Protein AF-S3JCS3-F1 (afdb_monomer_lite)

Secondary structure (DSSP, 8-state):
-EETTTTEE---S--HHHH-TTS-HHHHHHHHHHHHHHHHHHHHHHS-HHHHHHHHHHHHTT---PPPPPB----TTHHHHHHHHHHHHHHHHHS-HHHHHHHTTT--TT-HHHHHHHHHHTT--HHHHHHHHHHTTSEEEETTEEEE-TTPPP-

Sequence (155 aa):
MIIPTEKKIILNEDVKFLRDSQNSSLAKEGFKNSSLAHEIGHFVLHINQTAVSNFLDRINQGDSLETIQPFLCRTVDSSQRIEWQAQYFASCLLMAMSELEKAIKGRDLTKWGHLYAIADELGVTITNLRSRLESLHWIKVDKKVIYPGSNFPKK

Structure (mmCIF, N/CA/C/O backbone):
data_AF-S3JCS3-F1
#
_entry.id   AF-S3JCS3-F1
#
loop_
_atom_site.group_PDB
_atom_site.id
_atom_site.type_symbol
_atom_site.label_atom_id
_atom_site.label_alt_id
_atom_site.label_comp_id
_atom_site.lab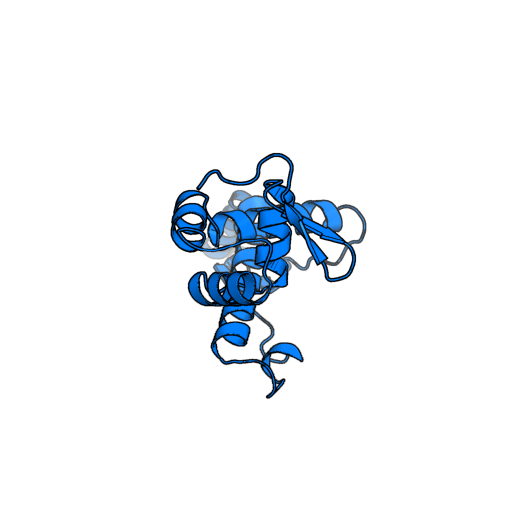el_asym_id
_atom_site.label_entity_id
_atom_site.label_seq_id
_atom_site.pdbx_PDB_ins_code
_atom_site.Cartn_x
_atom_site.Cartn_y
_atom_site.Cartn_z
_atom_site.occupancy
_atom_site.B_iso_or_equiv
_atom_site.auth_seq_id
_atom_site.auth_comp_id
_atom_site.auth_asym_id
_atom_site.auth_atom_id
_atom_site.pdbx_PDB_model_num
ATOM 1 N N . MET A 1 1 ? 2.952 -9.206 -15.059 1.00 82.12 1 MET A N 1
ATOM 2 C CA . MET A 1 1 ? 3.972 -9.466 -16.112 1.00 82.12 1 MET A CA 1
ATOM 3 C C . MET A 1 1 ? 4.269 -8.154 -16.787 1.00 82.12 1 MET A C 1
ATOM 5 O O . MET A 1 1 ? 3.331 -7.455 -17.155 1.00 82.12 1 MET A O 1
ATOM 9 N N . ILE A 1 2 ? 5.545 -7.837 -16.973 1.00 86.00 2 ILE A N 1
ATOM 10 C CA . ILE A 1 2 ? 5.963 -6.555 -17.533 1.00 86.00 2 ILE A CA 1
ATOM 11 C C . ILE A 1 2 ? 6.699 -6.805 -18.844 1.00 86.00 2 ILE A C 1
ATOM 13 O O . ILE A 1 2 ? 7.602 -7.640 -18.897 1.00 86.00 2 ILE A O 1
ATOM 17 N N . ILE A 1 3 ? 6.300 -6.074 -19.885 1.00 87.75 3 ILE A N 1
ATOM 18 C CA . ILE A 1 3 ? 6.951 -6.042 -21.196 1.00 87.75 3 ILE A CA 1
ATOM 19 C C . ILE A 1 3 ? 7.640 -4.675 -21.308 1.00 87.75 3 ILE A C 1
ATOM 21 O O . ILE A 1 3 ? 6.983 -3.685 -21.651 1.00 87.75 3 ILE A O 1
ATOM 25 N N . PRO A 1 4 ? 8.940 -4.579 -20.966 1.00 84.56 4 PRO A N 1
ATOM 26 C CA . PRO A 1 4 ? 9.606 -3.288 -20.802 1.00 84.56 4 PRO A CA 1
ATOM 27 C C . PRO A 1 4 ? 9.696 -2.484 -22.099 1.00 84.56 4 PRO A C 1
ATOM 29 O O . PRO A 1 4 ? 9.473 -1.276 -22.093 1.00 84.56 4 PRO A O 1
ATOM 32 N N . THR A 1 5 ? 9.971 -3.164 -23.213 1.00 84.50 5 THR A N 1
ATOM 33 C CA . THR A 1 5 ? 10.105 -2.577 -24.556 1.00 84.50 5 THR A CA 1
ATOM 34 C C . THR A 1 5 ? 8.823 -1.910 -25.037 1.00 84.50 5 THR A C 1
ATOM 36 O O . THR A 1 5 ? 8.869 -0.893 -25.719 1.00 84.50 5 THR A O 1
ATOM 39 N N . GLU A 1 6 ? 7.673 -2.449 -24.641 1.00 87.44 6 GLU A N 1
ATOM 40 C CA . GLU A 1 6 ? 6.359 -1.917 -24.998 1.00 87.44 6 GLU A CA 1
ATOM 41 C C . GLU A 1 6 ? 5.789 -0.982 -23.925 1.00 87.44 6 GLU A C 1
ATOM 43 O O . GLU A 1 6 ? 4.707 -0.429 -24.113 1.00 87.44 6 GLU A O 1
ATOM 48 N N . LYS A 1 7 ? 6.485 -0.816 -22.789 1.00 85.94 7 LYS A N 1
ATOM 49 C CA . LYS A 1 7 ? 5.977 -0.128 -21.590 1.00 85.94 7 LYS A CA 1
ATOM 50 C C . LYS A 1 7 ? 4.600 -0.659 -21.161 1.00 85.94 7 LYS A C 1
ATOM 52 O O . LYS A 1 7 ? 3.728 0.105 -20.750 1.00 85.94 7 LYS A O 1
ATOM 57 N N . LYS A 1 8 ? 4.398 -1.978 -21.269 1.00 90.88 8 LYS A N 1
ATOM 58 C CA . LYS A 1 8 ? 3.126 -2.644 -20.950 1.00 90.88 8 LYS A CA 1
ATOM 59 C C . LYS A 1 8 ? 3.228 -3.460 -19.672 1.00 90.88 8 LYS A C 1
ATOM 61 O O . LYS A 1 8 ? 4.178 -4.216 -19.473 1.00 90.88 8 LYS A O 1
ATOM 66 N N . ILE A 1 9 ? 2.191 -3.353 -18.848 1.00 89.62 9 ILE A N 1
ATOM 67 C CA . ILE A 1 9 ? 1.955 -4.207 -17.684 1.00 89.62 9 ILE A CA 1
ATOM 68 C C . ILE A 1 9 ? 0.705 -5.034 -17.972 1.00 89.62 9 ILE A C 1
ATOM 70 O O . ILE A 1 9 ? -0.336 -4.492 -18.334 1.00 89.62 9 ILE A O 1
ATOM 74 N N . ILE A 1 10 ? 0.817 -6.348 -17.805 1.00 88.88 10 ILE A N 1
ATOM 75 C CA . ILE A 1 10 ? -0.275 -7.301 -17.986 1.00 88.88 10 ILE A CA 1
ATOM 76 C C . ILE A 1 10 ? -0.624 -7.891 -16.625 1.00 88.88 10 ILE A C 1
ATOM 78 O O . ILE A 1 10 ? 0.215 -8.528 -15.972 1.00 88.88 10 ILE A O 1
ATOM 82 N N . LEU A 1 11 ? -1.874 -7.670 -16.220 1.00 86.69 11 LEU A N 1
ATOM 83 C CA . LEU A 1 11 ? -2.459 -8.188 -14.990 1.00 86.69 11 LEU A CA 1
ATOM 84 C C . LEU A 1 11 ? -3.332 -9.402 -15.300 1.00 86.69 11 LEU A C 1
ATOM 86 O O . LEU A 1 11 ? -4.037 -9.436 -16.306 1.00 86.69 11 LEU A O 1
ATOM 90 N N . ASN A 1 12 ? -3.295 -10.397 -14.417 1.00 85.44 12 ASN A N 1
ATOM 91 C CA . ASN A 1 12 ? -4.186 -11.543 -14.520 1.00 85.44 12 ASN A CA 1
ATOM 92 C C . ASN A 1 12 ? -5.565 -11.175 -13.958 1.00 85.44 12 ASN A C 1
ATOM 94 O O . ASN A 1 12 ? -5.719 -11.008 -12.748 1.00 85.44 12 ASN A O 1
ATOM 98 N N . GLU A 1 13 ? -6.565 -11.076 -14.828 1.00 81.81 13 GLU A N 1
ATOM 99 C CA . GLU A 1 13 ? -7.945 -10.792 -14.420 1.00 81.81 13 GLU A CA 1
ATOM 100 C C . GLU A 1 13 ? -8.682 -12.032 -13.892 1.00 81.81 13 GLU A C 1
ATOM 102 O O . GLU A 1 13 ? -9.682 -11.911 -13.187 1.00 81.81 13 GLU A O 1
ATOM 107 N N . ASP A 1 14 ? -8.151 -13.228 -14.151 1.00 82.50 14 ASP A N 1
ATOM 108 C CA . ASP A 1 14 ? -8.780 -14.514 -13.838 1.00 82.50 14 ASP A CA 1
ATOM 109 C C . ASP A 1 14 ? -8.412 -15.044 -12.436 1.00 82.50 14 ASP A C 1
ATOM 111 O O . ASP A 1 14 ? -8.486 -16.239 -12.112 1.00 82.50 14 ASP A O 1
ATOM 115 N N . VAL A 1 15 ? -7.999 -14.139 -11.549 1.00 85.81 15 VAL A N 1
ATOM 116 C CA . VAL A 1 15 ? -7.678 -14.466 -10.159 1.00 85.81 15 VAL A CA 1
ATOM 117 C C . VAL A 1 15 ? -8.950 -14.697 -9.344 1.00 85.81 15 VAL A C 1
ATOM 119 O O . VAL A 1 15 ? -9.966 -14.017 -9.505 1.00 85.81 15 VAL A O 1
ATOM 122 N N . LYS A 1 16 ? -8.894 -15.660 -8.413 1.00 87.81 16 LYS A N 1
ATOM 123 C CA . LYS A 1 16 ? -10.035 -16.041 -7.559 1.00 87.81 16 LYS A CA 1
ATOM 124 C C . LYS A 1 16 ? -10.680 -14.829 -6.874 1.00 87.81 16 LYS A C 1
ATOM 126 O O . LYS A 1 16 ? -11.899 -14.743 -6.832 1.00 87.81 16 LYS A O 1
ATOM 131 N N . PHE A 1 17 ? -9.867 -13.882 -6.401 1.00 86.31 17 PHE A N 1
ATOM 132 C CA . PHE A 1 17 ? -10.338 -12.688 -5.698 1.00 86.31 17 PHE A CA 1
ATOM 133 C C . PHE A 1 17 ? -11.287 -11.820 -6.544 1.00 86.31 17 PHE A C 1
ATOM 135 O O . PHE A 1 17 ? -12.299 -11.343 -6.033 1.00 86.31 17 PHE A O 1
ATOM 142 N N . LEU A 1 18 ? -11.003 -11.646 -7.839 1.00 85.81 18 LEU A N 1
ATOM 143 C CA . LEU A 1 18 ? -11.831 -10.831 -8.736 1.00 85.81 18 LEU A CA 1
ATOM 144 C C . LEU A 1 18 ? -13.136 -11.538 -9.131 1.00 85.81 18 LEU A C 1
ATOM 146 O O . LEU A 1 18 ? -14.159 -10.882 -9.343 1.00 85.81 18 LEU A O 1
ATOM 150 N N . ARG A 1 19 ? -13.123 -12.874 -9.174 1.00 85.38 19 ARG A N 1
ATOM 151 C CA . ARG A 1 19 ? -14.295 -13.698 -9.511 1.00 85.38 19 ARG A CA 1
ATOM 152 C C . ARG A 1 19 ? -15.221 -13.966 -8.331 1.00 85.38 19 ARG A C 1
ATOM 154 O O . ARG A 1 19 ? -16.388 -14.274 -8.542 1.00 85.38 19 ARG A O 1
ATOM 161 N N . ASP A 1 20 ? -14.725 -13.833 -7.107 1.00 86.88 20 ASP A N 1
ATOM 162 C CA . ASP A 1 20 ? -15.525 -14.061 -5.908 1.00 86.88 20 ASP A CA 1
ATOM 163 C C . ASP A 1 20 ? -16.682 -13.050 -5.829 1.00 86.88 20 ASP A C 1
ATOM 165 O O . ASP A 1 20 ? -16.472 -11.832 -5.845 1.00 86.88 20 ASP A O 1
ATOM 169 N N . SER A 1 21 ? -17.920 -13.548 -5.792 1.00 84.06 21 SER A N 1
ATOM 170 C CA . SER A 1 21 ? -19.127 -12.721 -5.713 1.00 84.06 21 SER A CA 1
ATOM 171 C C . SER A 1 21 ? -19.323 -12.094 -4.333 1.00 84.06 21 SER A C 1
ATOM 173 O O . SER A 1 21 ? -20.102 -11.156 -4.213 1.00 84.06 21 SER A O 1
ATOM 175 N N . GLN A 1 22 ? -18.630 -12.593 -3.302 1.00 88.00 22 GLN A N 1
ATOM 176 C CA . GLN A 1 22 ? -18.677 -12.034 -1.948 1.00 88.00 22 GLN A CA 1
ATOM 177 C C . GLN A 1 22 ? -17.834 -10.760 -1.812 1.00 88.00 22 GLN A C 1
ATOM 179 O O . GLN A 1 22 ? -18.051 -9.969 -0.896 1.00 88.00 22 GLN A O 1
ATOM 184 N N . ASN A 1 23 ? -16.880 -10.537 -2.721 1.00 85.88 23 ASN A N 1
ATOM 185 C CA . ASN A 1 23 ? -16.072 -9.323 -2.724 1.00 85.88 23 ASN A CA 1
ATOM 186 C C . ASN A 1 23 ? -16.843 -8.163 -3.362 1.00 85.88 23 ASN A C 1
ATOM 188 O O . ASN A 1 23 ? -17.357 -8.281 -4.478 1.00 85.88 23 ASN A O 1
ATOM 192 N N . SER A 1 24 ? -16.873 -7.022 -2.672 1.00 88.50 24 SER A N 1
ATOM 193 C CA . SER A 1 24 ? -17.484 -5.797 -3.190 1.00 88.50 24 SER A CA 1
ATOM 194 C C . SER A 1 24 ? -16.753 -5.289 -4.440 1.00 88.50 24 SER A C 1
ATOM 196 O O . SER A 1 24 ? -15.583 -5.607 -4.675 1.00 88.50 24 SER A O 1
ATOM 198 N N . SER A 1 25 ? -17.430 -4.459 -5.242 1.00 90.81 25 SER A N 1
ATOM 199 C CA . SER A 1 25 ? -16.811 -3.814 -6.411 1.00 90.81 25 SER A CA 1
ATOM 200 C C . SER A 1 25 ? -15.575 -2.997 -6.019 1.00 90.81 25 SER A C 1
ATOM 202 O O . SER A 1 25 ? -14.541 -3.108 -6.673 1.00 90.81 25 SER A O 1
ATOM 204 N N . LEU A 1 26 ? -15.657 -2.254 -4.909 1.00 89.88 26 LEU A N 1
ATOM 205 C CA . LEU A 1 26 ? -14.553 -1.449 -4.377 1.00 89.88 26 LEU A CA 1
ATOM 206 C C . LEU A 1 26 ? -13.364 -2.320 -3.962 1.00 89.88 26 LEU A C 1
ATOM 208 O O . LEU A 1 26 ? -12.229 -2.016 -4.312 1.00 89.88 26 LEU A O 1
ATOM 212 N N . ALA A 1 27 ? -13.609 -3.459 -3.308 1.00 87.38 27 ALA A N 1
ATOM 213 C CA . ALA A 1 27 ? -12.538 -4.380 -2.938 1.00 87.38 27 ALA A CA 1
ATOM 214 C C . ALA A 1 27 ? -11.825 -4.955 -4.175 1.00 87.38 27 ALA A C 1
ATOM 216 O O . ALA A 1 27 ? -10.598 -5.074 -4.189 1.00 87.38 27 ALA A O 1
ATOM 217 N N . LYS A 1 28 ? -12.580 -5.294 -5.229 1.00 92.19 28 LYS A N 1
ATOM 218 C CA . LYS A 1 28 ? -12.026 -5.781 -6.505 1.00 92.19 28 LYS A CA 1
ATOM 219 C C . LYS A 1 28 ? -11.191 -4.714 -7.204 1.00 92.19 28 LYS A C 1
ATOM 221 O O . LYS A 1 28 ? -10.108 -5.022 -7.699 1.00 92.19 28 LYS A O 1
ATOM 226 N N . GLU A 1 29 ? -11.664 -3.475 -7.219 1.00 93.12 29 GLU A N 1
ATOM 227 C CA . GLU A 1 29 ? -10.912 -2.340 -7.750 1.00 93.12 29 GLU A CA 1
ATOM 228 C C . GLU A 1 29 ? -9.640 -2.087 -6.937 1.00 93.12 29 GLU A C 1
ATOM 230 O O . GLU A 1 29 ? -8.552 -2.002 -7.504 1.00 93.12 29 GLU A O 1
ATOM 235 N N . GLY A 1 30 ? -9.736 -2.107 -5.607 1.00 93.81 30 GLY A N 1
ATOM 236 C CA . GLY A 1 30 ? -8.585 -1.938 -4.731 1.00 93.81 30 GLY A CA 1
ATOM 237 C C . GLY A 1 30 ? -7.529 -3.028 -4.895 1.00 93.81 30 GLY A C 1
ATOM 238 O O . GLY A 1 30 ? -6.330 -2.751 -4.811 1.00 93.81 30 GLY A O 1
ATOM 239 N N . PHE A 1 31 ? -7.947 -4.259 -5.204 1.00 94.00 31 PHE A N 1
ATOM 240 C CA . PHE A 1 31 ? -7.038 -5.330 -5.608 1.00 94.00 31 PHE A CA 1
ATOM 241 C C . PHE A 1 31 ? -6.337 -5.011 -6.933 1.00 94.00 31 PHE A C 1
ATOM 243 O O . PHE A 1 31 ? -5.112 -5.087 -6.990 1.00 94.00 31 PHE A O 1
ATOM 250 N N . LYS A 1 32 ? -7.079 -4.598 -7.971 1.00 93.69 32 LYS A N 1
ATOM 251 C CA . LYS A 1 32 ? -6.496 -4.220 -9.271 1.00 93.69 32 LYS A CA 1
ATOM 252 C C . LYS A 1 32 ? -5.487 -3.078 -9.127 1.00 93.69 32 LYS A C 1
ATOM 254 O O . LYS A 1 32 ? -4.367 -3.206 -9.618 1.00 93.69 32 LYS A O 1
ATOM 259 N N . ASN A 1 33 ? -5.846 -2.016 -8.406 1.00 95.06 33 ASN A N 1
ATOM 260 C CA . ASN A 1 33 ? -4.979 -0.860 -8.157 1.00 95.06 33 ASN A CA 1
ATOM 261 C C . ASN A 1 33 ? -3.714 -1.262 -7.398 1.00 95.06 33 ASN A C 1
ATOM 263 O O . ASN A 1 33 ? -2.609 -0.878 -7.775 1.00 95.06 33 ASN A O 1
ATOM 267 N N . SER A 1 34 ? -3.869 -2.097 -6.369 1.00 94.38 34 SER A N 1
ATOM 268 C CA . SER A 1 34 ? -2.753 -2.643 -5.597 1.00 94.38 34 SER A CA 1
ATOM 269 C C . SER A 1 34 ? -1.795 -3.466 -6.459 1.00 94.38 34 SER A C 1
ATOM 271 O O . SER A 1 34 ? -0.584 -3.270 -6.381 1.00 94.38 34 SER A O 1
ATOM 273 N N . SER A 1 35 ? -2.322 -4.365 -7.297 1.00 93.50 35 SER A N 1
ATOM 274 C CA . SER A 1 35 ? -1.509 -5.167 -8.215 1.00 93.50 35 SER A CA 1
ATOM 275 C C . SER A 1 35 ? -0.811 -4.298 -9.255 1.00 93.50 35 SER A C 1
ATOM 277 O O . SER A 1 35 ? 0.375 -4.482 -9.503 1.00 93.50 35 SER A O 1
ATOM 279 N N . LEU A 1 36 ? -1.508 -3.316 -9.829 1.00 94.38 36 LEU A N 1
ATOM 280 C CA . LEU A 1 36 ? -0.916 -2.401 -10.800 1.00 94.38 36 LEU A CA 1
ATOM 281 C C . LEU A 1 36 ? 0.226 -1.588 -10.184 1.00 94.38 36 LEU A C 1
ATOM 283 O O . LEU A 1 36 ? 1.312 -1.537 -10.752 1.00 94.38 36 LEU A O 1
ATOM 287 N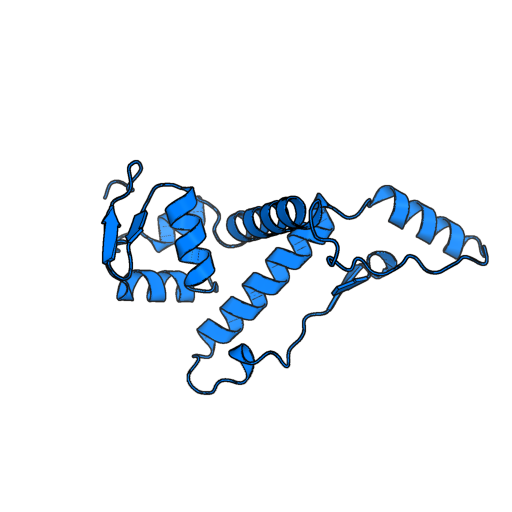 N . ALA A 1 37 ? 0.007 -0.986 -9.013 1.00 95.44 37 ALA A N 1
ATOM 288 C CA . ALA A 1 37 ? 1.024 -0.203 -8.317 1.00 95.44 37 ALA A CA 1
ATOM 289 C C . ALA A 1 37 ? 2.257 -1.041 -7.949 1.00 95.44 37 ALA A C 1
ATOM 291 O O . ALA A 1 37 ? 3.381 -0.544 -8.021 1.00 95.44 37 ALA A O 1
ATOM 292 N N . HIS A 1 38 ? 2.057 -2.314 -7.596 1.00 94.12 38 HIS A N 1
ATOM 293 C CA . HIS A 1 38 ? 3.141 -3.261 -7.348 1.00 94.12 38 HIS A CA 1
ATOM 294 C C . HIS A 1 38 ? 3.979 -3.507 -8.614 1.00 94.12 38 HIS A C 1
ATOM 296 O O . HIS A 1 38 ? 5.199 -3.354 -8.588 1.00 94.12 38 HIS A O 1
ATOM 302 N N . GLU A 1 39 ? 3.341 -3.792 -9.752 1.00 93.50 39 GLU A N 1
ATOM 303 C CA . GLU A 1 39 ? 4.053 -3.970 -11.027 1.00 93.50 39 GLU A CA 1
ATOM 304 C C . GLU A 1 39 ? 4.734 -2.669 -11.503 1.00 93.50 39 GLU A C 1
ATOM 306 O O . GLU A 1 39 ? 5.826 -2.716 -12.069 1.00 93.50 39 GLU A O 1
ATOM 311 N N . ILE A 1 40 ? 4.146 -1.494 -11.238 1.00 94.38 40 ILE A N 1
ATOM 312 C CA . ILE A 1 40 ? 4.812 -0.201 -11.476 1.00 94.38 40 ILE A CA 1
ATOM 313 C C . ILE A 1 40 ? 6.076 -0.093 -10.617 1.00 94.38 40 ILE A C 1
ATOM 315 O O . ILE A 1 40 ? 7.105 0.356 -11.117 1.00 94.38 40 ILE A O 1
ATOM 319 N N . GLY A 1 41 ? 6.032 -0.538 -9.359 1.00 93.94 41 GLY A N 1
ATOM 320 C CA . GLY A 1 41 ? 7.207 -0.599 -8.490 1.00 93.94 41 GLY A CA 1
ATOM 321 C C . GLY A 1 41 ? 8.340 -1.418 -9.104 1.00 93.94 41 GLY A C 1
ATOM 322 O O . GLY A 1 41 ? 9.471 -0.938 -9.170 1.00 93.94 41 GLY A O 1
ATOM 323 N N . HIS A 1 42 ? 8.031 -2.594 -9.654 1.00 92.75 42 HIS A N 1
ATOM 324 C CA . HIS A 1 42 ? 9.005 -3.394 -10.408 1.00 92.75 42 HIS A CA 1
ATOM 325 C C . HIS A 1 42 ? 9.563 -2.652 -11.623 1.00 92.75 42 HIS A C 1
ATOM 327 O O . HIS A 1 42 ? 10.777 -2.634 -11.836 1.00 92.75 42 HIS A O 1
ATOM 333 N N . PHE A 1 43 ? 8.701 -2.002 -12.404 1.00 91.50 43 PHE A N 1
ATOM 334 C CA . PHE A 1 43 ? 9.133 -1.246 -13.578 1.00 91.50 43 PHE A CA 1
ATOM 335 C C . PHE A 1 43 ? 10.058 -0.079 -13.231 1.00 91.50 43 PHE A C 1
ATOM 33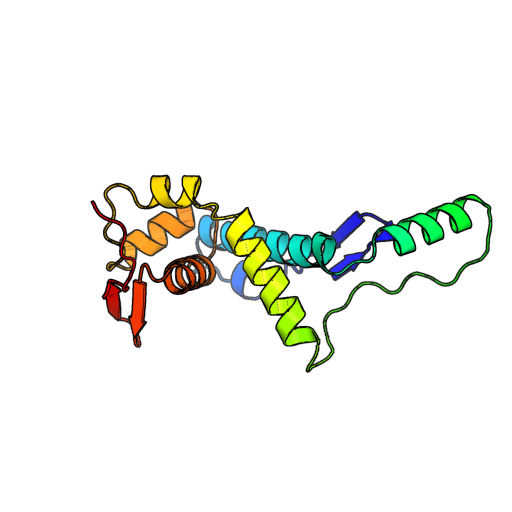7 O O . PHE A 1 43 ? 11.074 0.127 -13.894 1.00 91.50 43 PHE A O 1
ATOM 344 N N . VAL A 1 44 ? 9.731 0.673 -12.185 1.00 92.81 44 VAL A N 1
ATOM 345 C CA . VAL A 1 44 ? 10.497 1.854 -11.784 1.00 92.81 44 VAL A CA 1
ATOM 346 C C . VAL A 1 44 ? 11.813 1.465 -11.115 1.00 92.81 44 VAL A C 1
ATOM 348 O O . VAL A 1 44 ? 12.839 2.079 -11.397 1.00 92.81 44 VAL A O 1
ATOM 351 N N . LEU A 1 45 ? 11.800 0.466 -10.231 1.00 92.19 45 LEU A N 1
ATOM 352 C CA . LEU A 1 45 ? 12.946 0.171 -9.367 1.00 92.19 45 LEU A CA 1
ATOM 353 C C . LEU A 1 45 ? 13.882 -0.908 -9.916 1.00 92.19 45 LEU A C 1
ATOM 355 O O . LEU A 1 45 ? 15.053 -0.937 -9.536 1.00 92.19 45 LEU A O 1
ATOM 359 N N . HIS A 1 46 ? 13.383 -1.827 -10.745 1.00 89.38 46 HIS A N 1
ATOM 360 C CA . HIS A 1 46 ? 14.095 -3.078 -11.041 1.00 89.38 46 HIS A CA 1
ATOM 361 C C . HIS A 1 46 ? 14.324 -3.330 -12.533 1.00 89.38 46 HIS A C 1
ATOM 363 O O . HIS A 1 46 ? 15.172 -4.149 -12.886 1.00 89.38 46 HIS A O 1
ATOM 369 N N . ILE A 1 47 ? 13.646 -2.597 -13.419 1.00 86.25 47 ILE A N 1
ATOM 370 C CA . ILE A 1 47 ? 13.927 -2.631 -14.856 1.00 86.25 47 ILE A CA 1
ATOM 371 C C . ILE A 1 47 ? 15.009 -1.602 -15.198 1.00 86.25 47 ILE A C 1
ATOM 373 O O . ILE A 1 47 ? 14.860 -0.405 -14.953 1.00 86.25 47 ILE A O 1
ATOM 377 N N . ASN A 1 48 ? 16.099 -2.064 -15.820 1.00 86.31 48 ASN A N 1
ATOM 378 C CA . ASN A 1 48 ? 17.161 -1.193 -16.320 1.00 86.31 48 ASN A CA 1
ATOM 379 C C . ASN A 1 48 ? 16.685 -0.437 -17.570 1.00 86.31 48 ASN A C 1
ATOM 381 O O . ASN A 1 48 ? 16.776 -0.931 -18.694 1.00 86.31 48 ASN A O 1
ATOM 385 N N . GLN A 1 49 ? 16.191 0.780 -17.356 1.00 84.62 49 GLN A N 1
ATOM 386 C CA . GLN A 1 49 ? 15.626 1.629 -18.405 1.00 84.62 49 GLN A CA 1
ATOM 387 C C . GLN A 1 49 ? 16.646 1.973 -19.503 1.00 84.62 49 GLN A C 1
ATOM 389 O O . GLN A 1 49 ? 16.286 2.021 -20.677 1.00 84.62 49 GLN A O 1
ATOM 394 N N . THR A 1 50 ? 17.928 2.137 -19.156 1.00 85.38 50 THR A N 1
ATOM 395 C CA . THR A 1 50 ? 19.001 2.393 -20.132 1.00 85.38 50 THR A CA 1
ATOM 396 C C . THR A 1 50 ? 19.217 1.194 -21.048 1.00 85.38 50 THR A C 1
ATOM 398 O O . THR A 1 50 ? 19.325 1.355 -22.259 1.00 85.38 50 THR A O 1
ATOM 401 N N . ALA A 1 51 ? 19.233 -0.021 -20.493 1.00 84.19 51 ALA A N 1
ATOM 402 C CA . ALA A 1 51 ? 19.363 -1.239 -21.290 1.00 84.19 51 ALA A CA 1
ATOM 403 C C . ALA A 1 51 ? 18.168 -1.429 -22.239 1.00 84.19 51 ALA A C 1
ATOM 405 O O . ALA A 1 51 ? 18.363 -1.788 -23.399 1.00 84.19 51 ALA A O 1
ATOM 406 N N . VAL A 1 52 ? 16.948 -1.132 -21.774 1.00 84.12 52 VAL A N 1
ATOM 407 C CA . VAL A 1 52 ? 15.738 -1.160 -22.612 1.00 84.12 52 VAL A CA 1
ATOM 408 C C . VAL A 1 52 ? 15.823 -0.124 -23.735 1.00 84.12 52 VAL A C 1
ATOM 410 O O . VAL A 1 52 ? 15.548 -0.464 -24.882 1.00 84.12 52 VAL A O 1
ATOM 413 N N . SER A 1 53 ? 16.241 1.110 -23.437 1.00 85.06 53 SER A N 1
ATOM 414 C CA . SER A 1 53 ? 16.394 2.167 -24.447 1.00 85.06 53 SER A CA 1
ATOM 415 C C . SER A 1 53 ? 17.418 1.785 -25.513 1.00 85.06 53 SER A C 1
ATOM 417 O O . SER A 1 53 ? 17.093 1.779 -26.694 1.00 85.06 53 SER A O 1
ATOM 419 N N . ASN A 1 54 ? 18.617 1.367 -25.096 1.00 83.88 54 ASN A N 1
ATOM 420 C CA . ASN A 1 54 ? 19.681 0.964 -26.015 1.00 83.88 54 ASN A CA 1
ATOM 421 C C . ASN A 1 54 ? 19.237 -0.185 -26.931 1.00 83.88 54 ASN A C 1
ATOM 423 O O . ASN A 1 54 ? 19.611 -0.239 -28.099 1.00 83.88 54 ASN A O 1
ATOM 427 N N . PHE A 1 55 ? 18.444 -1.121 -26.409 1.00 83.19 55 PHE A N 1
ATOM 428 C CA . PHE A 1 55 ? 17.893 -2.213 -27.202 1.00 83.19 55 PHE A CA 1
ATOM 429 C C . PHE A 1 55 ? 16.876 -1.730 -28.243 1.00 83.19 55 PHE A C 1
ATOM 431 O O . PHE A 1 55 ? 16.942 -2.147 -29.398 1.00 83.19 55 PHE A O 1
ATOM 438 N N . LEU A 1 56 ? 15.967 -0.827 -27.860 1.00 82.75 56 LEU A N 1
ATOM 439 C CA . LEU A 1 56 ? 14.999 -0.226 -28.783 1.00 82.75 56 LEU A CA 1
ATOM 440 C C . LEU A 1 56 ? 15.695 0.573 -29.894 1.00 82.75 56 LEU A C 1
ATOM 442 O O . LEU A 1 56 ? 15.307 0.465 -31.056 1.00 82.75 56 LEU A O 1
ATOM 446 N N . ASP A 1 57 ? 16.754 1.312 -29.561 1.00 84.75 57 ASP A N 1
ATOM 447 C CA . ASP A 1 57 ? 17.538 2.074 -30.536 1.00 84.75 57 ASP A CA 1
ATOM 448 C C . ASP A 1 57 ? 18.197 1.161 -31.576 1.00 84.75 57 ASP A C 1
ATOM 450 O O . ASP A 1 57 ? 18.182 1.470 -32.766 1.00 84.75 57 ASP A O 1
ATOM 454 N N . ARG A 1 58 ? 18.709 -0.003 -31.156 1.00 81.19 58 ARG A N 1
ATOM 455 C CA . ARG A 1 58 ? 19.290 -0.994 -32.075 1.00 81.19 58 ARG A CA 1
ATOM 456 C C . ARG A 1 58 ? 18.246 -1.641 -32.986 1.00 81.19 58 ARG A C 1
ATOM 458 O O . ARG A 1 58 ? 18.506 -1.790 -34.177 1.00 81.19 58 ARG A O 1
ATOM 465 N N . ILE A 1 59 ? 17.055 -1.962 -32.471 1.00 80.38 59 ILE A N 1
ATOM 466 C CA . ILE A 1 59 ? 15.938 -2.438 -33.310 1.00 80.38 59 ILE A CA 1
ATOM 467 C C . ILE A 1 59 ? 15.594 -1.398 -34.381 1.00 80.38 59 ILE A C 1
ATOM 469 O O . ILE A 1 59 ? 15.451 -1.740 -35.554 1.00 80.38 59 ILE A O 1
ATOM 473 N N . ASN A 1 60 ? 15.507 -0.121 -34.000 1.00 81.44 60 ASN A N 1
ATOM 474 C CA . ASN A 1 60 ? 15.209 0.965 -34.937 1.00 81.44 60 ASN A CA 1
ATOM 475 C C . ASN A 1 60 ? 16.303 1.153 -36.004 1.00 81.44 60 ASN A C 1
ATOM 477 O O . ASN A 1 60 ? 16.022 1.669 -37.082 1.00 81.44 60 ASN A O 1
ATOM 481 N N . GLN A 1 61 ? 17.534 0.711 -35.730 1.00 85.44 61 GLN A N 1
ATOM 482 C CA . GLN A 1 61 ? 18.657 0.712 -36.674 1.00 85.44 61 GLN A CA 1
ATOM 483 C C . GLN A 1 61 ? 18.677 -0.519 -37.604 1.00 85.44 61 GLN A C 1
ATOM 485 O O . GLN A 1 61 ? 19.589 -0.649 -38.417 1.00 85.44 61 GLN A O 1
ATOM 490 N N . GLY A 1 62 ? 17.671 -1.400 -37.531 1.00 74.69 62 GLY A N 1
ATOM 491 C CA . GLY A 1 62 ? 17.542 -2.577 -38.398 1.00 74.69 62 GLY A CA 1
ATOM 492 C C . GLY A 1 62 ? 18.352 -3.791 -37.938 1.00 74.69 62 GLY A C 1
ATOM 493 O O . GLY A 1 62 ? 18.529 -4.739 -38.704 1.00 74.69 62 GLY A O 1
ATOM 494 N N . ASP A 1 63 ? 18.843 -3.771 -36.698 1.00 74.06 63 ASP A N 1
ATOM 495 C CA . ASP A 1 63 ? 19.629 -4.856 -36.118 1.00 74.06 63 ASP A CA 1
ATOM 496 C C . ASP A 1 63 ? 18.700 -6.041 -35.778 1.00 74.06 63 ASP A C 1
ATOM 498 O O . ASP A 1 63 ? 17.688 -5.893 -35.087 1.00 74.06 63 ASP A O 1
ATOM 502 N N . SER A 1 64 ? 19.017 -7.236 -36.286 1.00 61.31 64 SER A N 1
ATOM 503 C CA . SER A 1 64 ? 18.230 -8.452 -36.030 1.00 61.31 64 SER A CA 1
ATOM 504 C C . SER A 1 64 ? 18.553 -8.972 -34.632 1.00 61.31 64 SER A C 1
ATOM 506 O O . SER A 1 64 ? 19.565 -9.646 -34.449 1.00 61.31 64 SER A O 1
ATOM 508 N N . LEU A 1 65 ? 17.737 -8.629 -33.632 1.00 62.47 65 LEU A N 1
ATOM 509 C CA . LEU A 1 65 ? 18.059 -8.913 -32.230 1.00 62.47 65 LEU A CA 1
ATOM 510 C C . LEU A 1 65 ? 17.097 -9.869 -31.533 1.00 62.47 65 LEU A C 1
ATOM 512 O O . LEU A 1 65 ? 15.885 -9.844 -31.742 1.00 62.47 65 LEU A O 1
ATOM 516 N N . GLU A 1 66 ? 17.681 -10.684 -30.650 1.00 58.72 66 GLU A N 1
ATOM 517 C CA . GLU A 1 66 ? 16.977 -11.532 -29.690 1.00 58.72 66 GLU A CA 1
ATOM 518 C C . GLU A 1 66 ? 16.047 -10.696 -28.803 1.00 58.72 66 GLU A C 1
ATOM 520 O O . GLU A 1 66 ? 16.402 -9.612 -28.349 1.00 58.72 66 GLU A O 1
ATOM 525 N N . THR A 1 67 ? 14.842 -11.198 -28.541 1.00 60.28 67 THR A N 1
ATOM 526 C CA . THR A 1 67 ? 13.826 -10.508 -27.739 1.00 60.28 67 THR A CA 1
ATOM 527 C C . THR A 1 67 ? 14.319 -10.274 -26.305 1.00 60.28 67 THR A C 1
ATOM 529 O O . THR A 1 67 ? 14.752 -11.220 -25.645 1.00 60.28 67 THR A O 1
ATOM 532 N N . ILE A 1 68 ? 14.194 -9.045 -25.774 1.00 64.19 68 ILE A N 1
ATOM 533 C CA . ILE A 1 68 ? 14.330 -8.825 -24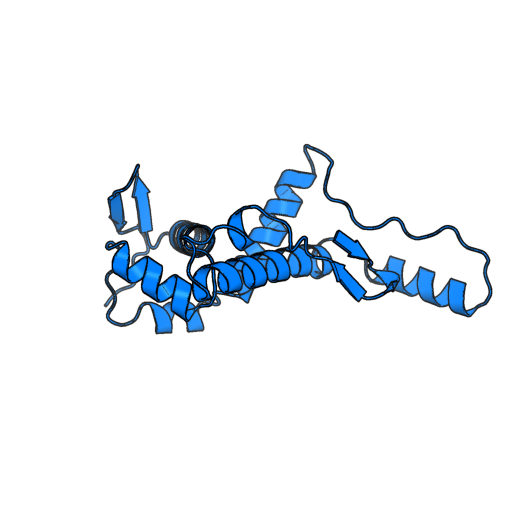.324 1.00 64.19 68 ILE A CA 1
ATOM 534 C C . ILE A 1 68 ? 13.300 -9.707 -23.622 1.00 64.19 68 ILE A C 1
ATOM 536 O O . ILE A 1 68 ? 12.094 -9.555 -23.828 1.00 64.19 68 ILE A O 1
ATOM 540 N N . GLN A 1 69 ? 13.786 -10.618 -22.780 1.00 64.31 69 GLN A N 1
ATOM 541 C CA . GLN A 1 69 ? 12.922 -11.493 -22.002 1.00 64.31 69 GLN A CA 1
ATOM 542 C C . GLN A 1 69 ? 12.006 -10.655 -21.097 1.00 64.31 69 GLN A C 1
ATOM 544 O O . GLN A 1 69 ? 12.487 -9.730 -20.431 1.00 64.31 69 GLN A O 1
ATOM 549 N N . PRO A 1 70 ? 10.697 -10.963 -21.047 1.00 65.19 70 PRO A N 1
ATOM 550 C CA . PRO A 1 70 ? 9.784 -10.330 -20.108 1.00 65.19 70 PRO A CA 1
ATOM 551 C C . PRO A 1 70 ? 10.322 -10.427 -18.681 1.00 65.19 70 PRO A C 1
ATOM 553 O O . PRO A 1 70 ? 10.854 -11.464 -18.274 1.00 65.19 70 PRO A O 1
ATOM 556 N N . PHE A 1 71 ? 10.148 -9.363 -17.896 1.00 66.62 71 PHE A N 1
ATOM 557 C CA . PHE A 1 71 ? 10.506 -9.424 -16.485 1.00 66.62 71 PHE A CA 1
ATOM 558 C C . PHE A 1 71 ? 9.511 -10.346 -15.771 1.00 66.62 71 PHE A C 1
ATOM 560 O O . PHE A 1 71 ? 8.321 -10.031 -15.646 1.00 66.62 71 PHE A O 1
ATOM 567 N N . LEU A 1 72 ? 10.007 -11.511 -15.347 1.00 58.75 72 LEU A N 1
ATOM 568 C CA . LEU A 1 72 ? 9.248 -12.538 -14.645 1.00 58.75 72 LEU A CA 1
ATOM 569 C C . LEU A 1 72 ? 9.895 -12.793 -13.282 1.00 58.75 72 LEU A C 1
ATOM 571 O O . LEU A 1 72 ? 10.927 -13.456 -13.183 1.00 58.75 72 LEU A O 1
ATOM 575 N N . CYS A 1 73 ? 9.282 -12.285 -12.217 1.00 55.25 73 CYS A N 1
ATOM 576 C CA . CYS A 1 73 ? 9.805 -12.477 -10.872 1.00 55.25 73 CYS A CA 1
ATOM 577 C C . CYS A 1 73 ? 9.497 -13.903 -10.375 1.00 55.25 73 CYS A C 1
ATOM 579 O O . CYS A 1 73 ? 8.405 -14.181 -9.881 1.00 55.25 73 CYS A O 1
ATOM 581 N N . ARG A 1 74 ? 10.424 -14.854 -10.578 1.00 50.66 74 ARG A N 1
ATOM 582 C CA . ARG A 1 74 ? 10.284 -16.257 -10.121 1.00 50.66 74 ARG A CA 1
ATOM 583 C C . ARG A 1 74 ? 11.520 -16.854 -9.415 1.00 50.66 74 ARG A C 1
ATOM 585 O O . ARG A 1 74 ? 11.533 -18.058 -9.182 1.00 50.66 74 ARG A O 1
ATOM 592 N N . THR A 1 75 ? 12.544 -16.080 -9.042 1.00 44.44 75 THR A N 1
ATOM 593 C CA . THR A 1 75 ? 13.794 -16.624 -8.446 1.00 44.44 75 THR A CA 1
ATOM 594 C C . THR A 1 75 ? 14.004 -16.273 -6.971 1.00 44.44 75 THR A C 1
ATOM 596 O O . THR A 1 75 ? 14.105 -15.110 -6.615 1.00 44.44 75 THR A O 1
ATOM 599 N N . VAL A 1 76 ? 14.170 -17.309 -6.145 1.00 52.03 76 VAL A N 1
ATOM 600 C CA . VAL A 1 76 ? 13.644 -17.449 -4.771 1.00 52.03 76 VAL A CA 1
ATOM 601 C C . VAL A 1 76 ? 14.336 -16.626 -3.659 1.00 52.03 76 VAL A C 1
ATOM 603 O O . VAL A 1 76 ? 13.710 -16.408 -2.624 1.00 52.03 76 VAL A O 1
ATOM 606 N N . ASP A 1 77 ? 15.550 -16.097 -3.866 1.00 49.88 77 ASP A N 1
ATOM 607 C CA . ASP A 1 77 ? 16.278 -15.349 -2.813 1.00 49.88 77 ASP A CA 1
ATOM 608 C C . ASP A 1 77 ? 16.452 -13.850 -3.105 1.00 49.88 77 ASP A C 1
ATOM 610 O O . ASP A 1 77 ? 16.208 -13.009 -2.238 1.00 49.88 77 ASP A O 1
ATOM 614 N N . SER A 1 78 ? 16.809 -13.474 -4.338 1.00 57.84 78 SER A N 1
ATOM 615 C CA . SER A 1 78 ? 16.800 -12.066 -4.762 1.00 57.84 78 SER A CA 1
ATOM 616 C C . SER A 1 78 ? 15.380 -11.541 -4.996 1.00 57.84 78 SER A C 1
ATOM 618 O O . SER A 1 78 ? 15.161 -10.334 -4.861 1.00 57.84 78 SER A O 1
ATOM 620 N N . SER A 1 79 ? 14.400 -12.423 -5.260 1.00 67.19 79 SER A N 1
ATOM 621 C CA . SER A 1 79 ? 12.999 -12.021 -5.411 1.00 67.19 79 SER A CA 1
ATOM 622 C C . SER A 1 79 ? 12.445 -11.408 -4.140 1.00 67.19 79 SER A C 1
ATOM 624 O O . SER A 1 79 ? 11.762 -10.405 -4.234 1.00 67.19 79 SER A O 1
ATOM 626 N N . GLN A 1 80 ? 12.744 -11.929 -2.947 1.00 80.19 80 GLN A N 1
ATOM 627 C CA . GLN A 1 80 ? 12.058 -11.461 -1.735 1.00 80.19 80 GLN A CA 1
ATOM 628 C C . GLN A 1 80 ? 12.318 -9.980 -1.446 1.00 80.19 80 GLN A C 1
ATOM 630 O O . GLN A 1 80 ? 11.403 -9.253 -1.063 1.00 80.19 80 GLN A O 1
ATOM 635 N N . ARG A 1 81 ? 13.553 -9.510 -1.668 1.00 87.06 81 ARG A N 1
ATOM 636 C CA . ARG A 1 81 ? 13.887 -8.090 -1.502 1.00 87.06 81 ARG A CA 1
ATOM 637 C C . ARG A 1 81 ? 13.242 -7.226 -2.585 1.00 87.06 81 ARG A C 1
ATOM 639 O O . ARG A 1 81 ? 12.706 -6.177 -2.248 1.00 87.06 81 ARG A O 1
ATOM 646 N N . ILE A 1 82 ? 13.295 -7.659 -3.843 1.00 89.56 82 ILE A N 1
ATOM 647 C CA . ILE A 1 82 ? 12.689 -6.958 -4.988 1.00 89.56 82 ILE A CA 1
ATOM 648 C C . ILE A 1 82 ? 11.169 -6.850 -4.791 1.00 89.56 82 ILE A C 1
ATOM 650 O O . ILE A 1 82 ? 10.609 -5.763 -4.850 1.00 89.56 82 ILE A O 1
ATOM 654 N N . GLU A 1 83 ? 10.510 -7.953 -4.447 1.00 89.69 83 GLU A N 1
ATOM 655 C CA . GLU A 1 83 ? 9.081 -8.011 -4.127 1.00 89.69 83 GLU A CA 1
ATOM 656 C C . GLU A 1 83 ? 8.721 -7.084 -2.967 1.00 89.69 83 GLU A C 1
ATOM 658 O O . GLU A 1 83 ? 7.747 -6.337 -3.042 1.00 89.69 83 GLU A O 1
ATOM 663 N N . TRP A 1 84 ? 9.532 -7.080 -1.903 1.00 91.56 84 TRP A N 1
ATOM 664 C CA . TRP A 1 84 ? 9.326 -6.164 -0.787 1.00 91.56 84 TRP A CA 1
ATOM 665 C C . TRP A 1 84 ? 9.480 -4.699 -1.213 1.00 91.56 84 TRP A C 1
ATOM 667 O O . TRP A 1 84 ? 8.668 -3.865 -0.818 1.00 91.56 84 TRP A O 1
ATOM 677 N N . GLN A 1 85 ? 10.483 -4.373 -2.033 1.00 93.31 85 GLN A N 1
ATOM 678 C CA . GLN A 1 85 ? 10.714 -3.014 -2.531 1.00 93.31 85 GLN A CA 1
ATOM 679 C C . GLN A 1 85 ? 9.569 -2.544 -3.436 1.00 93.31 85 GLN A C 1
ATOM 681 O O . GLN A 1 85 ? 9.060 -1.441 -3.236 1.00 93.31 85 GLN A O 1
ATOM 686 N N . ALA A 1 86 ? 9.105 -3.388 -4.359 1.00 93.62 86 ALA A N 1
ATOM 687 C CA . ALA A 1 86 ? 7.944 -3.122 -5.204 1.00 93.62 86 ALA A CA 1
ATOM 688 C C . ALA A 1 86 ? 6.652 -2.964 -4.380 1.00 93.62 86 ALA A C 1
ATOM 690 O O . ALA A 1 86 ? 5.878 -2.030 -4.597 1.00 93.62 86 ALA A O 1
ATOM 691 N N . GLN A 1 87 ? 6.447 -3.809 -3.366 1.00 93.38 87 GLN A N 1
ATOM 692 C CA . GLN A 1 87 ? 5.304 -3.714 -2.457 1.00 93.38 87 GLN A CA 1
ATOM 693 C C . GLN A 1 87 ? 5.344 -2.443 -1.594 1.00 93.38 87 GLN A C 1
ATOM 695 O O . GLN A 1 87 ? 4.316 -1.790 -1.379 1.00 93.38 87 GLN A O 1
ATOM 700 N N . TYR A 1 88 ? 6.522 -2.069 -1.095 1.00 93.62 88 TYR A N 1
ATOM 701 C CA . TYR A 1 88 ? 6.712 -0.836 -0.338 1.00 93.62 88 TYR A CA 1
ATOM 702 C C . TYR A 1 88 ? 6.487 0.396 -1.222 1.00 93.62 88 TYR A C 1
ATOM 704 O O . TYR A 1 88 ? 5.789 1.325 -0.814 1.00 93.62 88 TYR A O 1
ATOM 712 N N . PHE A 1 89 ? 6.996 0.373 -2.458 1.00 95.94 89 PHE A N 1
ATOM 713 C CA . PHE A 1 89 ? 6.727 1.397 -3.464 1.00 95.94 89 PHE A CA 1
ATOM 714 C C . PHE A 1 89 ? 5.224 1.559 -3.704 1.00 95.94 89 PHE A C 1
ATOM 716 O O . PHE A 1 89 ? 4.707 2.666 -3.575 1.00 95.94 89 PHE A O 1
ATOM 723 N N . ALA A 1 90 ? 4.506 0.462 -3.963 1.00 95.50 90 ALA A N 1
ATOM 724 C CA . ALA A 1 90 ? 3.060 0.479 -4.167 1.00 95.50 90 ALA A CA 1
ATOM 725 C C . ALA A 1 90 ? 2.313 1.080 -2.970 1.00 95.50 90 ALA A C 1
ATOM 727 O O . ALA A 1 90 ? 1.388 1.874 -3.137 1.00 95.50 90 ALA A O 1
ATOM 728 N N . SER A 1 91 ? 2.754 0.742 -1.756 1.00 94.62 91 SER A N 1
ATOM 729 C CA . SER A 1 91 ? 2.170 1.269 -0.523 1.00 94.62 91 SER A CA 1
ATOM 730 C C . SER A 1 91 ? 2.370 2.780 -0.403 1.00 94.62 91 SER A C 1
ATOM 732 O O . SER A 1 91 ? 1.448 3.487 -0.018 1.00 94.62 91 SER A O 1
ATOM 734 N N . CYS A 1 92 ? 3.549 3.294 -0.754 1.00 94.94 92 CYS A N 1
ATOM 735 C CA . CYS A 1 92 ? 3.814 4.732 -0.775 1.00 94.94 92 CYS A CA 1
ATOM 736 C C . CYS A 1 92 ? 3.057 5.458 -1.894 1.00 94.94 92 CYS A C 1
ATOM 738 O O . CYS A 1 92 ? 2.617 6.584 -1.680 1.00 94.94 92 CYS A O 1
ATOM 740 N N . LEU A 1 93 ? 2.902 4.826 -3.060 1.00 96.62 93 LEU A N 1
ATOM 741 C CA . LEU A 1 93 ? 2.209 5.402 -4.211 1.00 96.62 93 LEU A CA 1
ATOM 742 C C . LEU A 1 93 ? 0.705 5.553 -3.951 1.00 96.62 93 LEU A C 1
ATOM 744 O O . LEU A 1 93 ? 0.143 6.610 -4.214 1.00 96.62 93 LEU A O 1
ATOM 748 N N . LEU A 1 94 ? 0.064 4.504 -3.429 1.00 96.62 94 LEU A N 1
ATOM 749 C CA . LEU A 1 94 ? -1.383 4.484 -3.189 1.00 96.62 94 LEU A CA 1
ATOM 750 C C . LEU A 1 94 ? -1.774 5.107 -1.843 1.00 96.62 94 LEU A C 1
ATOM 752 O O . LEU A 1 94 ? -2.892 5.579 -1.678 1.00 96.62 94 LEU A O 1
ATOM 756 N N . MET A 1 95 ? -0.869 5.092 -0.864 1.00 97.06 95 MET A N 1
ATOM 757 C CA . MET A 1 95 ? -1.116 5.573 0.498 1.00 97.06 95 MET A CA 1
ATOM 758 C C . MET A 1 95 ? 0.015 6.509 0.935 1.00 97.06 95 MET A C 1
ATOM 760 O O . MET A 1 95 ? 0.737 6.266 1.917 1.00 97.06 95 MET A O 1
ATOM 764 N N . ALA A 1 96 ? 0.185 7.586 0.166 1.00 95.94 96 ALA A N 1
ATOM 765 C CA . ALA A 1 96 ? 1.052 8.696 0.534 1.00 95.94 96 ALA A CA 1
ATOM 766 C C . ALA A 1 96 ? 0.622 9.269 1.894 1.00 95.94 96 ALA A C 1
ATOM 768 O O . ALA A 1 96 ? -0.563 9.268 2.226 1.00 95.94 96 ALA A O 1
ATOM 769 N N . MET A 1 97 ? 1.581 9.768 2.682 1.00 94.88 97 MET A N 1
ATOM 770 C CA . MET A 1 97 ? 1.316 10.225 4.056 1.00 94.88 97 MET A CA 1
ATOM 771 C C . MET A 1 97 ? 0.183 11.254 4.126 1.00 94.88 97 MET A C 1
ATOM 773 O O . MET A 1 97 ? -0.695 11.114 4.968 1.00 94.88 97 MET A O 1
ATOM 777 N N . SER A 1 98 ? 0.144 12.215 3.198 1.00 94.88 98 SER A N 1
ATOM 778 C CA . SER A 1 98 ? -0.904 13.241 3.145 1.00 94.88 98 SER A CA 1
ATOM 779 C C . SER A 1 98 ? -2.304 12.670 2.922 1.00 94.88 98 SER A C 1
ATOM 781 O O . SER A 1 98 ? -3.261 13.140 3.530 1.00 94.88 98 SER A O 1
ATOM 783 N N . GLU A 1 99 ? -2.443 11.670 2.050 1.00 95.75 99 GLU A N 1
ATOM 784 C CA . GLU A 1 99 ? -3.741 11.050 1.766 1.00 95.75 99 GLU A CA 1
ATOM 785 C C . GLU A 1 99 ? -4.163 10.137 2.911 1.00 95.75 99 GLU A C 1
ATOM 787 O O . GLU A 1 99 ? -5.324 10.132 3.313 1.00 95.75 99 GLU A O 1
ATOM 792 N N . LEU A 1 100 ? -3.200 9.436 3.510 1.00 95.44 100 LEU A N 1
ATOM 793 C CA . LEU A 1 100 ? -3.451 8.599 4.670 1.00 95.44 100 LEU A CA 1
ATOM 794 C C . LEU A 1 100 ? -3.904 9.444 5.872 1.00 95.44 100 LEU A C 1
ATOM 796 O O . LEU A 1 100 ? -4.904 9.116 6.499 1.00 95.44 100 LEU A O 1
ATOM 800 N N . GLU A 1 101 ? -3.238 10.565 6.159 1.00 94.75 101 GLU A N 1
ATOM 801 C CA . GLU A 1 101 ? -3.614 11.498 7.233 1.00 94.75 101 GLU A CA 1
ATOM 802 C C . GLU A 1 101 ? -5.026 12.073 7.056 1.00 94.75 101 GLU A C 1
ATOM 804 O O . GLU A 1 101 ? -5.771 12.207 8.030 1.00 94.75 101 GLU A O 1
ATOM 809 N N . LYS A 1 102 ? -5.430 12.369 5.814 1.00 95.62 102 LYS A N 1
ATOM 810 C CA . LYS A 1 102 ? -6.807 12.778 5.507 1.00 95.62 102 LYS A CA 1
ATOM 811 C C . LYS A 1 102 ? -7.790 11.641 5.777 1.00 95.62 102 LYS A C 1
ATOM 813 O O . LYS A 1 102 ? -8.769 11.854 6.490 1.00 95.62 102 LYS A O 1
ATOM 818 N N . ALA A 1 103 ? -7.505 10.446 5.262 1.00 95.94 103 ALA A N 1
ATOM 819 C CA . ALA A 1 103 ? -8.409 9.302 5.341 1.00 95.94 103 ALA A CA 1
ATOM 820 C C . ALA A 1 103 ? -8.629 8.815 6.784 1.00 95.94 103 ALA A C 1
ATOM 822 O O . ALA A 1 103 ? -9.720 8.361 7.134 1.00 95.94 103 ALA A O 1
ATOM 823 N N . ILE A 1 104 ? -7.625 8.934 7.665 1.00 95.56 104 ILE A N 1
ATOM 824 C CA . ILE A 1 104 ? -7.767 8.544 9.078 1.00 95.56 104 ILE A CA 1
ATOM 825 C C . ILE A 1 104 ? -8.516 9.578 9.931 1.00 95.56 104 ILE A C 1
ATOM 827 O O . ILE A 1 104 ? -8.862 9.287 11.079 1.00 95.56 104 ILE A O 1
ATOM 831 N N . LYS A 1 105 ? -8.744 10.797 9.427 1.00 94.56 105 LYS A N 1
ATOM 832 C CA . LYS A 1 105 ? -9.294 11.892 10.229 1.00 94.56 105 LYS A CA 1
ATOM 833 C C . LYS A 1 105 ? -10.685 11.535 10.755 1.00 94.56 105 LYS A C 1
ATOM 835 O O . LYS A 1 105 ? -11.589 11.185 10.002 1.00 94.56 105 LYS A O 1
ATOM 840 N N . GLY A 1 106 ? -10.859 11.631 12.075 1.00 92.81 106 GLY A N 1
ATOM 841 C CA . GLY A 1 106 ? -12.112 11.271 12.749 1.00 92.81 106 GLY A CA 1
ATOM 842 C C . GLY A 1 106 ? -12.382 9.763 12.832 1.00 92.81 106 GLY A C 1
ATOM 843 O O . GLY A 1 106 ? -13.458 9.369 13.280 1.00 92.81 106 GLY A O 1
ATOM 844 N N . ARG A 1 107 ? -11.423 8.914 12.440 1.00 94.81 107 ARG A N 1
ATOM 845 C CA . ARG A 1 107 ? -11.550 7.455 12.472 1.00 94.81 107 ARG A CA 1
ATOM 846 C C . ARG A 1 107 ? -10.689 6.847 13.570 1.00 94.81 107 ARG A C 1
ATOM 848 O O . ARG A 1 107 ? -9.599 7.298 13.894 1.00 94.81 107 ARG A O 1
ATOM 855 N N . ASP A 1 108 ? -11.213 5.778 14.147 1.00 95.88 108 ASP A N 1
ATOM 856 C CA . ASP A 1 108 ? -10.521 4.938 15.123 1.00 95.88 108 ASP A CA 1
ATOM 857 C C . ASP A 1 108 ? -9.845 3.754 14.422 1.00 95.88 108 ASP A C 1
ATOM 859 O O . ASP A 1 108 ? -10.529 2.824 13.989 1.00 95.88 108 ASP A O 1
ATOM 863 N N . LEU A 1 109 ? -8.512 3.793 14.331 1.00 96.75 109 LEU A N 1
ATOM 864 C CA . LEU A 1 109 ? -7.697 2.769 13.669 1.00 96.75 109 LEU A CA 1
ATOM 865 C C . LEU A 1 109 ? -7.689 1.420 14.394 1.00 96.75 109 LEU A C 1
ATOM 867 O O . LEU A 1 109 ? -7.237 0.433 13.823 1.00 96.75 109 LEU A O 1
ATOM 871 N N . THR A 1 110 ? -8.208 1.345 15.623 1.00 96.06 110 THR A N 1
ATOM 872 C CA . THR A 1 110 ? -8.343 0.078 16.357 1.00 96.06 110 THR A CA 1
ATOM 873 C C . THR A 1 110 ? -9.615 -0.696 15.987 1.00 96.06 110 THR A C 1
ATOM 875 O O . THR A 1 110 ? -9.825 -1.820 16.447 1.00 96.06 110 THR A O 1
ATOM 878 N N . LYS A 1 111 ? -10.465 -0.132 15.114 1.00 96.75 111 LYS A N 1
ATOM 879 C CA . LYS A 1 111 ? -11.720 -0.743 14.662 1.00 96.75 111 LYS A CA 1
ATOM 880 C C . LYS A 1 111 ? -11.629 -1.189 13.207 1.00 96.75 111 LYS A C 1
ATOM 882 O O . LYS A 1 111 ? -11.489 -0.368 12.304 1.00 96.75 111 LYS A O 1
ATOM 887 N N . TRP A 1 112 ? -11.843 -2.483 12.965 1.00 96.62 112 TRP A N 1
ATOM 888 C CA . TRP A 1 112 ? -11.849 -3.054 11.613 1.00 96.62 112 TRP A CA 1
ATOM 889 C C . TRP A 1 112 ? -12.801 -2.344 10.652 1.00 96.62 112 TRP A C 1
ATOM 891 O O . TRP A 1 112 ? -12.414 -2.086 9.520 1.00 96.62 112 TRP A O 1
ATOM 901 N N . GLY A 1 113 ? -14.010 -1.984 11.096 1.00 96.38 113 GLY A N 1
ATOM 902 C CA . GLY A 1 113 ? -14.976 -1.279 10.245 1.00 96.38 113 GLY A CA 1
ATOM 903 C C . GLY A 1 113 ? -14.431 0.039 9.686 1.00 96.38 113 GLY A C 1
ATOM 904 O O . GLY A 1 113 ? -14.642 0.345 8.518 1.00 96.38 113 GLY A O 1
ATOM 905 N N . HIS A 1 114 ? -13.656 0.780 10.481 1.00 97.50 114 HIS A N 1
ATOM 906 C CA . HIS A 1 114 ? -13.003 1.996 10.003 1.00 97.50 114 HIS A CA 1
ATOM 907 C C . HIS A 1 114 ? -11.844 1.701 9.055 1.00 97.50 114 HIS A C 1
ATOM 909 O O . HIS A 1 114 ? -11.684 2.427 8.080 1.00 97.50 114 HIS A O 1
ATOM 915 N N . LEU A 1 115 ? -11.060 0.646 9.304 1.00 97.44 115 LEU A N 1
ATOM 916 C CA . LEU A 1 115 ? -9.991 0.250 8.384 1.00 97.44 115 LEU A CA 1
ATOM 917 C C . LEU A 1 115 ? -10.543 -0.183 7.023 1.00 97.44 115 LEU A C 1
ATOM 919 O O . LEU A 1 115 ? -9.994 0.220 6.007 1.00 97.44 115 LEU A O 1
ATOM 923 N N . TYR A 1 116 ? -11.646 -0.936 6.981 1.00 96.12 116 TYR A N 1
ATOM 924 C CA . TYR A 1 116 ? -12.311 -1.262 5.716 1.00 96.12 116 TYR A CA 1
ATOM 925 C C . TYR A 1 116 ? -12.784 -0.003 4.989 1.00 96.12 116 TYR A C 1
ATOM 927 O O . TYR A 1 116 ? -12.477 0.164 3.817 1.00 96.12 116 TYR A O 1
ATOM 935 N N . ALA A 1 117 ? -13.418 0.933 5.699 1.00 96.50 117 ALA A N 1
ATOM 936 C CA . ALA A 1 117 ? -13.846 2.190 5.096 1.00 96.50 117 ALA A CA 1
ATOM 937 C C . ALA A 1 117 ? -12.669 3.056 4.599 1.00 96.50 117 ALA A C 1
ATOM 939 O O . ALA A 1 117 ? -12.835 3.820 3.655 1.00 96.50 117 ALA A O 1
ATOM 940 N N . ILE A 1 118 ? -11.495 2.996 5.243 1.00 97.25 118 ILE A N 1
ATOM 941 C CA . ILE A 1 118 ? -10.278 3.684 4.768 1.00 97.25 118 ILE A CA 1
ATOM 942 C C . ILE A 1 118 ? -9.727 2.976 3.527 1.00 97.25 118 ILE A C 1
ATOM 944 O O . ILE A 1 118 ? -9.307 3.635 2.584 1.00 97.25 118 ILE A O 1
ATOM 948 N N . ALA A 1 119 ? -9.725 1.642 3.517 1.00 96.75 119 ALA A N 1
ATOM 949 C CA . ALA A 1 119 ? -9.247 0.861 2.382 1.00 96.75 119 ALA A CA 1
ATOM 950 C C . ALA A 1 119 ? -10.103 1.115 1.133 1.00 96.75 119 ALA A C 1
ATOM 952 O O . ALA A 1 119 ? -9.552 1.320 0.054 1.00 96.75 119 ALA A O 1
ATOM 953 N N . ASP A 1 120 ? -11.425 1.176 1.307 1.00 95.44 120 ASP A N 1
ATOM 954 C CA . ASP A 1 120 ? -12.372 1.526 0.248 1.00 95.44 120 ASP A CA 1
ATOM 955 C C . ASP A 1 120 ? -12.140 2.957 -0.266 1.00 95.44 120 ASP A C 1
ATOM 957 O O . ASP A 1 120 ? -12.075 3.166 -1.473 1.00 95.44 120 ASP A O 1
ATOM 961 N N . GLU A 1 121 ? -11.954 3.934 0.631 1.00 95.88 121 GLU A N 1
ATOM 962 C CA . GLU A 1 121 ? -11.679 5.335 0.266 1.00 95.88 121 GLU A CA 1
ATOM 963 C C . GLU A 1 121 ? -10.368 5.501 -0.510 1.00 95.88 121 GLU A C 1
ATOM 965 O O . GLU A 1 121 ? -10.312 6.254 -1.479 1.00 95.88 121 GLU A O 1
ATOM 970 N N . LEU A 1 122 ? -9.319 4.782 -0.107 1.00 96.56 122 LEU A N 1
ATOM 971 C CA . LEU A 1 122 ? -8.008 4.832 -0.757 1.00 96.56 122 LEU A CA 1
ATOM 972 C C . LEU A 1 122 ? -7.913 3.908 -1.982 1.00 96.56 122 LEU A C 1
ATOM 974 O O . LEU A 1 122 ? -6.885 3.897 -2.655 1.00 96.56 122 LEU A O 1
ATOM 978 N N . GLY A 1 123 ? -8.948 3.111 -2.269 1.00 95.75 123 GLY A N 1
ATOM 979 C CA . GLY A 1 123 ? -8.937 2.157 -3.375 1.00 95.75 123 GLY A CA 1
ATOM 980 C C . GLY A 1 123 ? -7.814 1.126 -3.241 1.00 95.75 123 GLY A C 1
ATOM 981 O O . GLY A 1 123 ? -7.087 0.869 -4.202 1.00 95.75 123 GLY A O 1
ATOM 982 N N . VAL A 1 124 ? -7.647 0.547 -2.048 1.00 96.31 124 VAL A N 1
ATOM 983 C CA . VAL A 1 124 ? -6.630 -0.473 -1.739 1.00 96.31 124 VAL A CA 1
ATOM 984 C C . VAL A 1 124 ? -7.250 -1.692 -1.062 1.00 96.31 124 VAL A C 1
ATOM 986 O O . VAL A 1 124 ? -8.369 -1.661 -0.560 1.00 96.31 124 VAL A O 1
ATOM 989 N N . THR A 1 125 ? -6.509 -2.798 -1.003 1.00 93.75 125 THR A N 1
ATOM 990 C CA . THR A 1 125 ? -6.945 -3.949 -0.199 1.00 9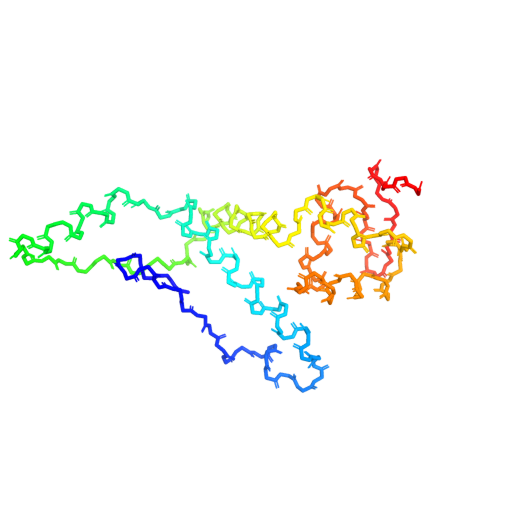3.75 125 THR A CA 1
ATOM 991 C C . THR A 1 125 ? -6.743 -3.693 1.295 1.00 93.75 125 THR A C 1
ATOM 993 O O . THR A 1 125 ? -5.793 -3.019 1.704 1.00 93.75 125 THR A O 1
ATOM 996 N N . ILE A 1 126 ? -7.580 -4.315 2.135 1.00 94.31 126 ILE A N 1
ATOM 997 C CA . ILE A 1 126 ? -7.413 -4.265 3.597 1.00 94.31 126 ILE A CA 1
ATOM 998 C C . ILE A 1 126 ? -6.032 -4.769 4.042 1.00 94.31 126 ILE A C 1
ATOM 1000 O O . ILE A 1 126 ? -5.448 -4.232 4.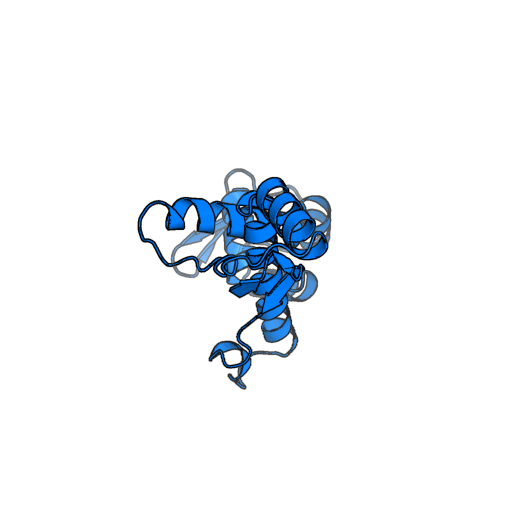981 1.00 94.31 126 ILE A O 1
ATOM 1004 N N . THR A 1 127 ? -5.483 -5.768 3.344 1.00 92.19 127 THR A N 1
ATOM 1005 C CA . THR A 1 127 ? -4.142 -6.301 3.607 1.00 92.19 127 THR A CA 1
ATOM 1006 C C . THR A 1 127 ? -3.076 -5.233 3.379 1.00 92.19 127 THR A C 1
ATOM 1008 O O . THR A 1 127 ? -2.239 -5.028 4.253 1.00 92.19 127 THR A O 1
ATOM 1011 N N . ASN A 1 128 ? -3.141 -4.502 2.261 1.00 94.19 128 ASN A N 1
ATOM 1012 C CA . ASN A 1 128 ? -2.178 -3.443 1.960 1.00 94.19 128 ASN A CA 1
ATOM 1013 C C . ASN A 1 128 ? -2.281 -2.276 2.941 1.00 94.19 128 ASN A C 1
ATOM 1015 O O . ASN A 1 128 ? -1.252 -1.827 3.450 1.00 94.19 128 ASN A O 1
ATOM 1019 N N . LEU A 1 129 ? -3.501 -1.829 3.258 1.00 97.19 129 LEU A N 1
ATOM 1020 C CA . LEU A 1 129 ? -3.702 -0.789 4.267 1.00 97.19 129 LEU A CA 1
ATOM 1021 C C . LEU A 1 129 ? -3.118 -1.213 5.616 1.00 97.19 129 LEU A C 1
ATOM 1023 O O . LEU A 1 129 ? -2.351 -0.465 6.218 1.00 97.19 129 LEU A O 1
ATOM 1027 N N . ARG A 1 130 ? -3.434 -2.429 6.078 1.00 95.88 130 ARG A N 1
ATOM 1028 C CA . ARG A 1 130 ? -2.888 -2.969 7.327 1.00 95.88 130 ARG A CA 1
ATOM 1029 C C . ARG A 1 130 ? -1.360 -2.955 7.309 1.00 95.88 130 ARG A C 1
ATOM 1031 O O . ARG A 1 130 ? -0.764 -2.408 8.232 1.00 95.88 130 ARG A O 1
ATOM 1038 N N . SER A 1 131 ? -0.731 -3.519 6.275 1.00 93.88 131 SER A N 1
ATOM 1039 C CA . SER A 1 131 ? 0.732 -3.558 6.162 1.00 93.88 131 SER A CA 1
ATOM 1040 C C . SER A 1 131 ? 1.342 -2.158 6.200 1.00 93.88 131 SER A C 1
ATOM 1042 O O . SER A 1 131 ? 2.359 -1.951 6.861 1.00 93.88 131 SER A O 1
ATOM 1044 N N . ARG A 1 132 ? 0.701 -1.176 5.555 1.00 96.00 132 ARG A N 1
ATOM 1045 C CA . ARG A 1 132 ? 1.142 0.220 5.588 1.00 96.00 132 ARG A CA 1
ATOM 1046 C C . ARG A 1 132 ? 1.053 0.811 6.992 1.00 96.00 132 ARG A C 1
ATOM 1048 O O . ARG A 1 132 ? 2.042 1.356 7.474 1.00 96.00 132 ARG A O 1
ATOM 1055 N N . LEU A 1 133 ? -0.080 0.661 7.671 1.00 96.75 133 LEU A N 1
ATOM 1056 C CA . LEU A 1 133 ? -0.270 1.170 9.032 1.00 96.75 133 LEU A CA 1
ATOM 1057 C C . LEU A 1 133 ? 0.675 0.502 10.050 1.00 96.75 133 LEU A C 1
ATOM 1059 O O . LEU A 1 133 ? 1.199 1.182 10.931 1.00 96.75 133 LEU A O 1
ATOM 1063 N N . GLU A 1 134 ? 0.942 -0.802 9.914 1.00 95.44 134 GLU A N 1
ATOM 1064 C CA . GLU A 1 134 ? 1.934 -1.516 10.735 1.00 95.44 134 GLU A CA 1
ATOM 1065 C C . GLU A 1 134 ? 3.364 -1.024 10.440 1.00 95.44 134 GLU A C 1
ATOM 1067 O O . GLU A 1 134 ? 4.131 -0.797 11.376 1.00 95.44 134 GLU A O 1
ATOM 1072 N N . SER A 1 135 ? 3.711 -0.767 9.169 1.00 93.75 135 SER A N 1
ATOM 1073 C CA . SER A 1 135 ? 5.032 -0.233 8.780 1.00 93.75 135 SER A CA 1
ATOM 1074 C C . SER A 1 135 ? 5.308 1.179 9.306 1.00 93.75 135 SER A C 1
ATOM 1076 O O . SER A 1 135 ? 6.455 1.529 9.561 1.00 93.75 135 SER A O 1
ATOM 1078 N N . LEU A 1 136 ? 4.256 1.981 9.497 1.00 95.38 136 LEU A N 1
ATOM 1079 C CA . LEU A 1 136 ? 4.332 3.316 10.096 1.00 95.38 136 LEU A CA 1
ATOM 1080 C C . LEU A 1 136 ? 4.308 3.276 11.631 1.00 95.38 136 LEU A C 1
ATOM 1082 O O . LEU A 1 136 ? 4.383 4.323 12.276 1.00 95.38 136 LEU A O 1
ATOM 1086 N N . HIS A 1 137 ? 4.179 2.079 12.212 1.00 96.56 137 HIS A N 1
ATOM 1087 C CA . HIS A 1 137 ? 3.954 1.849 13.635 1.00 96.56 137 HIS A CA 1
ATOM 1088 C C . HIS A 1 137 ? 2.712 2.566 14.182 1.00 96.56 137 HIS A C 1
ATOM 1090 O O . HIS A 1 137 ? 2.670 2.939 15.354 1.00 96.56 137 HIS A O 1
ATOM 1096 N N . TRP A 1 138 ? 1.689 2.755 13.344 1.00 97.06 138 TRP A N 1
ATOM 1097 C CA . TRP A 1 138 ? 0.416 3.354 13.747 1.00 97.06 138 TRP A CA 1
ATOM 1098 C C . TRP A 1 138 ? -0.493 2.331 14.407 1.00 97.06 138 TRP A C 1
ATOM 1100 O O . TRP A 1 138 ? -1.209 2.666 15.340 1.00 97.06 138 TRP A O 1
ATOM 1110 N N . ILE A 1 139 ? -0.442 1.074 13.976 1.00 97.38 139 ILE A N 1
ATOM 1111 C CA . ILE A 1 139 ? -1.177 -0.025 14.607 1.00 97.38 139 ILE A CA 1
ATOM 1112 C C . ILE A 1 139 ? -0.276 -1.246 14.773 1.00 97.38 139 ILE A C 1
ATOM 1114 O O . ILE A 1 139 ? 0.770 -1.361 14.136 1.00 97.38 139 ILE A O 1
ATOM 1118 N N . LYS A 1 140 ? -0.725 -2.184 15.601 1.00 97.06 140 LYS A N 1
ATOM 1119 C CA . LYS A 1 140 ? -0.224 -3.555 15.662 1.00 97.06 140 LYS A CA 1
ATOM 1120 C C . LYS A 1 140 ? -1.416 -4.496 15.662 1.00 97.06 140 LYS A C 1
ATOM 1122 O O . LYS A 1 140 ? -2.306 -4.340 16.495 1.00 97.06 140 LYS A O 1
ATOM 1127 N N . VAL A 1 141 ? -1.441 -5.480 14.772 1.00 94.94 141 VAL A N 1
ATOM 1128 C CA . VAL A 1 141 ? -2.514 -6.477 14.755 1.00 94.94 141 VAL A CA 1
ATOM 1129 C C . VAL A 1 141 ? -1.995 -7.789 15.327 1.00 94.94 141 VAL A C 1
ATOM 1131 O O . VAL A 1 141 ? -1.072 -8.390 14.782 1.00 94.94 141 VAL A O 1
ATOM 1134 N N . ASP A 1 142 ? -2.616 -8.257 16.408 1.00 93.50 142 ASP A N 1
ATOM 1135 C CA . ASP A 1 142 ? -2.399 -9.606 16.930 1.00 93.50 142 ASP A CA 1
ATOM 1136 C C . ASP A 1 142 ? -3.689 -10.417 16.785 1.00 93.50 142 ASP A C 1
ATOM 1138 O O . ASP A 1 142 ? -4.761 -10.036 17.266 1.00 93.50 142 ASP A O 1
ATOM 1142 N N . LYS A 1 143 ? -3.591 -11.535 16.061 1.00 88.56 143 LYS A N 1
ATOM 1143 C CA . LYS A 1 143 ? -4.718 -12.366 15.612 1.00 88.56 143 LYS A CA 1
ATOM 1144 C C . LYS A 1 143 ? -5.774 -11.549 14.853 1.00 88.56 143 LYS A C 1
ATOM 1146 O O . LYS A 1 143 ? -5.686 -11.394 13.640 1.00 88.56 143 LYS A O 1
ATOM 1151 N N . LYS A 1 144 ? -6.788 -11.052 15.565 1.00 89.56 144 LYS A N 1
ATOM 1152 C CA . LYS A 1 144 ? -7.910 -10.255 15.037 1.00 89.56 144 LYS A CA 1
ATOM 1153 C C . LYS A 1 144 ? -8.143 -8.969 15.830 1.00 89.56 144 LYS A C 1
ATOM 1155 O O . LYS A 1 144 ? -9.114 -8.266 15.560 1.00 89.56 144 LYS A O 1
ATOM 1160 N N . VAL A 1 145 ? -7.285 -8.665 16.798 1.00 95.62 145 VAL A N 1
ATOM 1161 C CA . VAL A 1 145 ? -7.385 -7.468 17.631 1.00 95.62 145 VAL A CA 1
ATOM 1162 C C . VAL A 1 145 ? -6.357 -6.458 17.146 1.00 95.62 145 VAL A C 1
ATOM 1164 O O . VAL A 1 145 ? -5.208 -6.813 16.877 1.00 95.62 145 VAL A O 1
ATOM 1167 N N . ILE A 1 146 ? -6.789 -5.208 17.003 1.00 97.38 146 ILE A N 1
ATOM 1168 C CA . ILE A 1 146 ? -5.933 -4.106 16.581 1.00 97.38 146 ILE A CA 1
ATOM 1169 C C . ILE A 1 146 ? -5.580 -3.284 17.818 1.00 97.38 146 ILE A C 1
ATOM 1171 O O . ILE A 1 146 ? -6.461 -2.803 18.529 1.00 97.38 146 ILE A O 1
ATOM 1175 N N . TYR A 1 147 ? -4.287 -3.118 18.055 1.00 96.94 147 TYR A N 1
ATOM 1176 C CA . TYR A 1 147 ? -3.734 -2.321 19.139 1.00 96.94 147 TYR A CA 1
ATOM 1177 C C . TYR A 1 147 ? -3.135 -1.028 18.580 1.00 96.94 147 TYR A C 1
ATOM 1179 O O . TYR A 1 147 ? -2.592 -1.041 17.469 1.00 96.94 147 TYR A O 1
ATOM 1187 N N . PRO A 1 148 ? -3.175 0.079 19.342 1.00 96.62 148 PRO A N 1
ATOM 1188 C CA . PRO A 1 148 ? -2.398 1.264 19.018 1.00 96.62 148 PRO A CA 1
ATOM 1189 C C . PRO A 1 148 ? -0.903 0.940 18.907 1.00 96.62 148 PRO A C 1
ATOM 1191 O O . PRO A 1 148 ? -0.357 0.223 19.748 1.00 96.62 148 PRO A O 1
ATOM 1194 N N . GLY A 1 149 ? -0.244 1.447 17.866 1.00 95.50 149 GLY A N 1
ATOM 1195 C CA . GLY A 1 149 ? 1.204 1.332 17.708 1.00 95.50 149 GLY A CA 1
ATOM 1196 C C . GLY A 1 149 ? 1.976 2.418 18.468 1.00 95.50 149 GLY A C 1
ATOM 1197 O O . GLY A 1 149 ? 1.394 3.331 19.053 1.00 95.50 149 GLY A O 1
ATOM 1198 N N . SER A 1 150 ? 3.309 2.331 18.460 1.00 95.19 150 SER A N 1
ATOM 1199 C CA . SER A 1 150 ? 4.189 3.291 19.150 1.00 95.19 150 SER A CA 1
ATOM 1200 C C . SER A 1 150 ? 4.160 4.697 18.545 1.00 95.19 150 SER A C 1
ATOM 1202 O O . SER A 1 150 ? 4.466 5.662 19.239 1.00 95.19 150 SER A O 1
ATOM 1204 N N . ASN A 1 151 ? 3.772 4.817 17.276 1.00 93.94 151 ASN A N 1
ATOM 1205 C CA . ASN A 1 151 ? 3.634 6.073 16.547 1.00 93.94 151 ASN A CA 1
ATOM 1206 C C . ASN A 1 151 ? 2.160 6.349 16.204 1.00 93.94 151 ASN A C 1
ATOM 1208 O O . ASN A 1 151 ? 1.846 6.806 15.109 1.00 93.94 151 ASN A O 1
ATOM 1212 N N . PHE A 1 152 ? 1.232 6.002 17.106 1.00 91.81 152 PHE A N 1
ATOM 1213 C CA . PHE A 1 152 ? -0.197 6.214 16.873 1.00 91.81 152 PHE A CA 1
ATOM 1214 C C . PHE A 1 152 ? -0.487 7.701 16.578 1.00 91.81 152 PHE A C 1
ATOM 1216 O O . PHE A 1 152 ? -0.063 8.563 17.358 1.00 91.81 152 PHE A O 1
ATOM 1223 N N . PRO A 1 153 ? -1.206 8.026 15.488 1.00 87.44 153 PRO A N 1
ATOM 1224 C CA . PRO A 1 153 ? -1.489 9.408 15.125 1.00 87.44 153 PRO A CA 1
ATOM 1225 C C . PRO A 1 153 ? -2.328 10.088 16.212 1.00 87.44 153 PRO A C 1
ATOM 1227 O O . PRO A 1 153 ? -3.329 9.547 16.691 1.00 87.44 153 PRO A O 1
ATOM 1230 N N . LYS A 1 154 ? -1.897 11.279 16.636 1.00 76.75 154 LYS A N 1
ATOM 1231 C CA . LYS A 1 154 ? -2.626 12.079 17.627 1.00 76.75 154 LYS A CA 1
ATOM 1232 C C . LYS A 1 154 ? -3.913 12.615 16.990 1.00 76.75 154 LYS A C 1
ATOM 1234 O O . LYS A 1 154 ? -3.905 12.975 15.816 1.00 76.75 154 LYS A O 1
ATOM 1239 N N . LYS A 1 155 ? -4.999 12.605 17.766 1.00 59.69 155 LYS A N 1
ATOM 1240 C CA . LYS A 1 155 ? -6.318 13.109 17.353 1.00 59.69 155 LYS A CA 1
ATOM 1241 C C . LYS A 1 155 ? -6.298 14.601 17.053 1.00 59.69 155 LYS A C 1
ATOM 1243 O O . LYS A 1 155 ? -5.578 15.319 17.783 1.00 59.69 155 LYS A O 1
#

Organism: NCBI:txid482300

Radius of gyration: 18.96 Å; chains: 1; bounding box: 39×31×58 Å

InterPro domains:
  IPR052345 Radiation response metalloprotease [PTHR43236] (35-139)

pLDDT: mean 87.75, std 11.56, range [44.44, 97.5]

Foldseek 3Di:
DAQLLVRDDDDDCPDPQNVDPPDDPLQNQQVVLLVVQLVVQCNVPPDPNVVSVVVNVCVVVVHPDDGDDGDDQDDDPVSVVSSVRSLVRSLCVLPPPVLVVVLCVPHDPQDPVSLVSSSSVSSHHSVSSVVSCVVQQQWDDDPHTIHGGPCNDDD